Protein AF-L9ZDT1-F1 (afdb_monomer_lite)

Structure (mmCIF, N/CA/C/O backbone):
data_AF-L9ZDT1-F1
#
_entry.id   AF-L9ZDT1-F1
#
loop_
_atom_site.group_PDB
_atom_site.id
_atom_site.type_symbol
_atom_site.label_atom_id
_atom_site.label_alt_id
_atom_site.label_comp_id
_atom_site.label_asym_id
_atom_site.label_entity_id
_atom_site.label_seq_id
_atom_site.pdbx_PDB_ins_code
_atom_site.Cartn_x
_atom_site.Cartn_y
_atom_site.Cartn_z
_atom_site.occupancy
_atom_site.B_iso_or_equiv
_atom_site.auth_seq_id
_atom_site.auth_comp_id
_atom_site.auth_asym_id
_atom_site.auth_atom_id
_atom_site.pdbx_PDB_model_num
ATOM 1 N N . MET A 1 1 ? 17.064 -0.403 -3.494 1.00 72.81 1 MET A N 1
ATOM 2 C CA . MET A 1 1 ? 15.922 -1.237 -3.978 1.00 72.81 1 MET A CA 1
ATOM 3 C C . MET A 1 1 ? 16.302 -1.988 -5.245 1.00 72.81 1 MET A C 1
ATOM 5 O O . MET A 1 1 ? 16.416 -3.200 -5.184 1.00 72.81 1 MET A O 1
ATOM 9 N N . THR A 1 2 ? 16.559 -1.301 -6.360 1.00 88.75 2 THR A N 1
ATOM 10 C CA . THR A 1 2 ? 16.942 -1.925 -7.642 1.00 88.75 2 THR A CA 1
ATOM 11 C C . THR A 1 2 ? 18.236 -2.738 -7.576 1.00 88.75 2 THR A C 1
ATOM 13 O O . THR A 1 2 ? 18.282 -3.833 -8.126 1.00 88.75 2 THR A O 1
ATOM 16 N N . GLU A 1 3 ? 19.233 -2.263 -6.828 1.00 90.44 3 GLU A N 1
ATOM 17 C CA . GLU A 1 3 ? 20.517 -2.957 -6.607 1.00 90.44 3 GLU A CA 1
ATOM 18 C C . GLU A 1 3 ? 20.347 -4.370 -6.000 1.00 90.44 3 GLU A C 1
ATOM 20 O O . GLU A 1 3 ? 21.064 -5.303 -6.342 1.00 90.44 3 GLU A O 1
ATOM 25 N N . HIS A 1 4 ? 19.343 -4.569 -5.135 1.00 91.56 4 HIS A N 1
ATOM 26 C CA . HIS A 1 4 ? 19.116 -5.828 -4.416 1.00 91.56 4 HIS A CA 1
ATOM 27 C C . HIS A 1 4 ? 18.428 -6.880 -5.298 1.00 91.56 4 HIS A C 1
ATOM 29 O O . HIS A 1 4 ? 18.377 -8.053 -4.938 1.00 91.56 4 HIS A O 1
ATOM 35 N N . VAL A 1 5 ? 17.890 -6.459 -6.446 1.00 92.19 5 VAL A N 1
ATOM 36 C CA . VAL A 1 5 ? 17.201 -7.315 -7.421 1.00 92.19 5 VAL A CA 1
ATOM 37 C C . VAL A 1 5 ? 17.908 -7.324 -8.782 1.00 92.19 5 VAL A C 1
ATOM 39 O O . VAL A 1 5 ? 17.351 -7.827 -9.753 1.00 92.19 5 VAL A O 1
ATOM 42 N N . GLY A 1 6 ? 19.127 -6.775 -8.863 1.00 94.31 6 GLY A N 1
ATOM 43 C CA . GLY A 1 6 ? 19.927 -6.737 -10.091 1.00 94.31 6 GLY A CA 1
ATOM 44 C C . GLY A 1 6 ? 19.324 -5.877 -11.207 1.00 94.31 6 GLY A C 1
ATOM 45 O O . GLY A 1 6 ? 19.540 -6.161 -12.381 1.00 94.31 6 GLY A O 1
ATOM 46 N N . LEU A 1 7 ? 18.542 -4.850 -10.854 1.00 93.50 7 LEU A N 1
ATOM 47 C CA . LEU A 1 7 ? 17.893 -3.923 -11.792 1.00 93.50 7 LEU A CA 1
ATOM 48 C C . LEU A 1 7 ? 18.581 -2.549 -11.818 1.00 93.50 7 LEU A C 1
ATOM 50 O O . LEU A 1 7 ? 17.928 -1.511 -11.947 1.00 93.50 7 LEU A O 1
ATOM 54 N N . ASP A 1 8 ? 19.900 -2.519 -11.646 1.00 93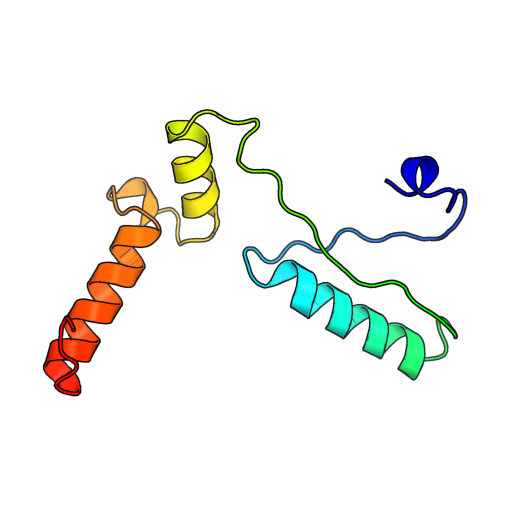.62 8 ASP A N 1
ATOM 55 C CA . ASP A 1 8 ? 20.679 -1.283 -11.673 1.00 93.62 8 ASP A CA 1
ATOM 56 C C . ASP A 1 8 ? 20.464 -0.504 -12.980 1.00 93.62 8 ASP A C 1
ATOM 58 O O . ASP A 1 8 ? 20.448 -1.063 -14.076 1.00 93.62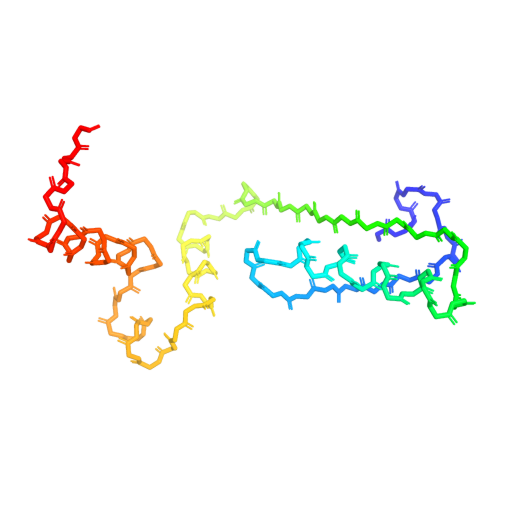 8 ASP A O 1
ATOM 62 N N . GLY A 1 9 ? 20.257 0.809 -12.859 1.00 92.00 9 GLY A N 1
ATOM 63 C CA . GLY A 1 9 ? 19.966 1.689 -13.995 1.00 92.00 9 GLY A CA 1
ATOM 64 C C . GLY A 1 9 ? 18.521 1.647 -14.513 1.00 92.00 9 GLY A C 1
ATOM 65 O O . GLY A 1 9 ? 18.166 2.497 -15.329 1.00 92.00 9 GLY A O 1
ATOM 66 N N . VAL A 1 10 ? 17.663 0.737 -14.030 1.00 94.88 10 VAL A N 1
ATOM 67 C CA . VAL A 1 10 ? 16.233 0.728 -14.382 1.00 94.88 10 VAL A CA 1
ATOM 68 C C . VAL A 1 10 ? 15.495 1.833 -13.608 1.00 94.88 10 VAL A C 1
ATOM 70 O O . VAL A 1 10 ? 15.561 1.863 -12.372 1.00 94.88 10 VAL A O 1
ATOM 73 N N . PRO A 1 11 ? 14.761 2.740 -14.286 1.00 93.69 11 PRO A N 1
ATOM 74 C CA . PRO A 1 11 ? 13.982 3.776 -13.616 1.00 93.69 11 PRO A CA 1
ATOM 75 C C . PRO A 1 11 ? 12.987 3.178 -12.618 1.00 93.69 11 PRO A C 1
ATOM 77 O O . PRO A 1 11 ? 12.251 2.249 -12.939 1.00 93.69 11 PRO A O 1
ATOM 80 N N . THR A 1 12 ? 12.953 3.723 -11.402 1.00 94.75 12 THR A N 1
ATOM 81 C CA . THR A 1 12 ? 12.082 3.241 -10.322 1.00 94.75 12 THR A CA 1
ATOM 82 C C . THR A 1 12 ? 11.373 4.409 -9.657 1.00 94.75 12 THR A C 1
ATOM 84 O O . THR A 1 12 ? 11.971 5.452 -9.398 1.00 94.75 12 THR A O 1
ATOM 87 N N . THR A 1 13 ? 10.092 4.230 -9.346 1.00 95.50 13 THR A N 1
ATOM 88 C CA . THR A 1 13 ? 9.273 5.221 -8.643 1.00 95.50 13 THR A CA 1
ATOM 89 C C . THR A 1 13 ? 8.646 4.579 -7.413 1.00 95.50 13 THR A C 1
ATOM 91 O O . THR A 1 13 ? 8.015 3.529 -7.508 1.00 95.50 13 THR A O 1
ATOM 94 N N . ARG A 1 14 ? 8.816 5.214 -6.247 1.00 96.12 14 ARG A N 1
ATOM 95 C CA . ARG A 1 14 ? 8.104 4.840 -5.020 1.00 96.12 14 ARG A CA 1
ATOM 96 C C . ARG A 1 14 ? 6.717 5.474 -5.048 1.00 96.12 14 ARG A C 1
ATOM 98 O O . ARG A 1 14 ? 6.604 6.687 -5.206 1.00 96.12 14 ARG A O 1
ATOM 105 N N . VAL A 1 15 ? 5.687 4.660 -4.854 1.00 97.06 15 VAL A N 1
ATOM 106 C CA . VAL A 1 15 ? 4.297 5.111 -4.746 1.00 97.06 15 VAL A CA 1
ATOM 107 C C . VAL A 1 15 ? 3.865 4.992 -3.294 1.00 97.06 15 VAL A C 1
ATOM 109 O O . VAL A 1 15 ? 4.022 3.934 -2.697 1.00 97.06 15 VAL A O 1
ATOM 112 N N . GLU A 1 16 ? 3.332 6.077 -2.741 1.00 95.19 16 GLU A N 1
ATOM 113 C CA . GLU A 1 16 ? 2.775 6.123 -1.391 1.00 95.19 16 GLU A CA 1
ATOM 114 C C . GLU A 1 16 ? 1.287 6.451 -1.480 1.00 95.19 16 GLU A C 1
ATOM 116 O O . GLU A 1 16 ? 0.911 7.447 -2.100 1.00 95.19 16 GLU A O 1
ATOM 121 N N . ASN A 1 17 ? 0.452 5.592 -0.899 1.00 95.31 17 ASN A N 1
ATOM 122 C CA . ASN A 1 17 ? -0.987 5.811 -0.759 1.00 95.31 17 ASN A CA 1
ATOM 123 C C . ASN A 1 17 ? -1.562 4.890 0.331 1.00 95.31 17 ASN A C 1
ATOM 125 O O . ASN A 1 17 ? -2.547 4.180 0.099 1.00 95.31 17 ASN A O 1
ATOM 129 N N . ALA A 1 18 ? -0.885 4.831 1.484 1.00 94.31 18 ALA A N 1
ATOM 130 C CA . ALA A 1 18 ? -1.230 3.935 2.583 1.00 94.31 18 ALA A CA 1
ATOM 131 C C . ALA A 1 18 ? -1.434 2.488 2.080 1.00 94.31 18 ALA A C 1
ATOM 133 O O . ALA A 1 18 ? -0.718 2.014 1.194 1.00 94.31 18 ALA A O 1
ATOM 134 N N . C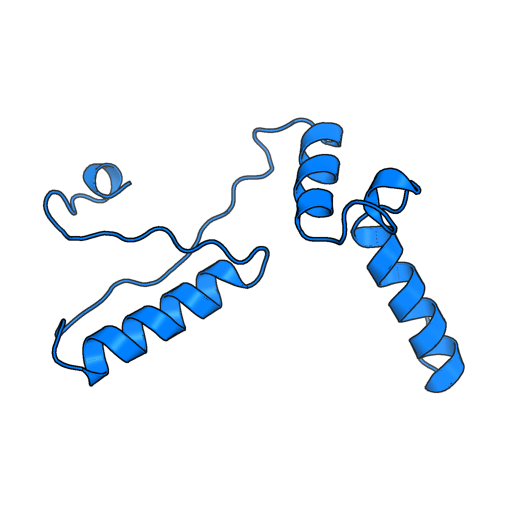YS A 1 19 ? -2.455 1.786 2.578 1.00 94.75 19 CYS A N 1
ATOM 135 C CA . CYS A 1 19 ? -2.759 0.406 2.189 1.00 94.75 19 CYS A CA 1
ATOM 136 C C . CYS A 1 19 ? -3.056 0.220 0.685 1.00 94.75 19 CYS A C 1
ATOM 138 O O . CYS A 1 19 ? -3.027 -0.906 0.194 1.00 94.75 19 CYS A O 1
ATOM 140 N N . ALA A 1 20 ? -3.335 1.297 -0.060 1.00 96.44 20 ALA A N 1
ATOM 141 C CA . ALA A 1 20 ? -3.619 1.253 -1.494 1.00 96.44 20 ALA A CA 1
ATOM 142 C C . ALA A 1 20 ? -2.376 1.467 -2.381 1.00 96.44 20 ALA A C 1
ATOM 144 O O . ALA A 1 20 ? -2.499 1.463 -3.611 1.00 96.44 20 ALA A O 1
ATOM 145 N N . ALA A 1 21 ? -1.186 1.650 -1.795 1.00 97.44 21 ALA A N 1
ATOM 146 C CA . ALA A 1 21 ? 0.043 1.989 -2.515 1.00 97.44 21 ALA A CA 1
ATOM 147 C C . ALA A 1 21 ? 0.359 1.029 -3.680 1.00 97.44 21 ALA A C 1
ATOM 149 O O . ALA A 1 21 ? 0.587 1.478 -4.805 1.00 97.44 21 ALA A O 1
ATOM 150 N N . SER A 1 22 ? 0.303 -0.289 -3.457 1.00 97.50 22 SER A N 1
ATOM 151 C CA . SER A 1 22 ? 0.596 -1.292 -4.496 1.00 97.50 22 SER A CA 1
ATOM 152 C C . SER A 1 22 ? -0.436 -1.288 -5.631 1.00 97.50 22 SER A C 1
ATOM 154 O O . SER A 1 22 ? -0.070 -1.398 -6.801 1.00 97.50 22 SER A O 1
ATOM 156 N N . GLY A 1 23 ? -1.717 -1.070 -5.319 1.00 98.00 23 GLY A N 1
ATOM 157 C CA . GLY A 1 23 ? -2.768 -0.898 -6.324 1.00 98.00 23 GLY A CA 1
ATOM 158 C C . GLY A 1 23 ? -2.532 0.337 -7.200 1.00 98.00 23 GLY A C 1
ATOM 159 O O . GLY A 1 23 ? -2.707 0.292 -8.419 1.00 98.00 23 GLY A O 1
ATOM 160 N N . PHE A 1 24 ? -2.056 1.432 -6.603 1.00 98.25 24 PHE A N 1
ATOM 161 C CA . PHE A 1 24 ? -1.669 2.630 -7.348 1.00 98.25 24 PHE A CA 1
ATOM 162 C C . PHE A 1 24 ? -0.390 2.429 -8.170 1.00 98.25 24 PHE A C 1
ATOM 164 O O . PHE A 1 24 ? -0.315 2.950 -9.283 1.00 98.25 24 PHE A O 1
ATOM 171 N N . ALA A 1 25 ? 0.571 1.632 -7.694 1.00 98.50 25 ALA A N 1
ATOM 172 C CA . ALA A 1 25 ? 1.739 1.243 -8.483 1.00 98.50 25 ALA A CA 1
ATOM 173 C C . ALA A 1 25 ? 1.329 0.456 -9.741 1.00 98.50 25 ALA A C 1
ATOM 175 O O . ALA A 1 25 ? 1.789 0.764 -10.841 1.00 98.50 25 ALA A O 1
ATOM 176 N N . VAL A 1 26 ? 0.390 -0.491 -9.617 1.00 98.44 26 VAL A N 1
ATOM 177 C CA . VAL A 1 26 ? -0.176 -1.210 -10.774 1.00 98.44 26 VAL A CA 1
ATOM 178 C C . VAL A 1 26 ? -0.886 -0.246 -11.723 1.00 98.44 26 VAL A C 1
ATOM 180 O O . VAL A 1 26 ? -0.666 -0.296 -12.933 1.00 98.44 26 VAL A O 1
ATOM 183 N N . ARG A 1 27 ? -1.699 0.679 -11.195 1.00 98.25 27 ARG A N 1
ATOM 184 C CA . ARG A 1 27 ? -2.360 1.712 -12.008 1.00 98.25 27 ARG A CA 1
ATOM 185 C C . ARG A 1 27 ? -1.347 2.536 -12.811 1.00 98.25 27 ARG A C 1
ATOM 187 O O . ARG A 1 27 ? -1.570 2.751 -14.001 1.00 98.25 27 ARG A O 1
ATOM 194 N N . GLN A 1 28 ? -0.251 2.972 -12.192 1.00 98.12 28 GLN A N 1
ATOM 195 C CA . GLN A 1 28 ? 0.807 3.721 -12.875 1.00 98.12 28 GLN A CA 1
ATOM 196 C C . GLN A 1 28 ? 1.535 2.879 -13.930 1.00 98.12 28 GLN A C 1
ATOM 198 O O . GLN A 1 28 ? 1.779 3.373 -15.029 1.00 98.12 28 GLN A O 1
ATOM 203 N N . ALA A 1 29 ? 1.813 1.602 -13.657 1.00 98.44 29 ALA A N 1
ATOM 204 C CA . ALA A 1 29 ? 2.410 0.696 -14.640 1.00 98.44 29 ALA A CA 1
ATOM 205 C C . ALA A 1 29 ? 1.517 0.505 -15.873 1.00 98.44 29 ALA A C 1
ATOM 207 O O . ALA A 1 29 ? 1.991 0.609 -17.003 1.00 98.44 29 ALA A O 1
ATOM 208 N N . VAL A 1 30 ? 0.207 0.323 -15.674 1.00 98.56 30 VAL A N 1
ATOM 209 C CA . VAL A 1 30 ? -0.762 0.262 -16.779 1.00 98.56 30 VAL A CA 1
ATOM 210 C C . VAL A 1 30 ? -0.751 1.558 -17.591 1.00 98.56 30 VAL A C 1
ATOM 212 O O . VAL A 1 30 ? -0.816 1.506 -18.818 1.00 98.56 30 VAL A O 1
ATOM 215 N N . GLN A 1 31 ? -0.667 2.719 -16.934 1.00 98.50 31 GLN A N 1
ATOM 216 C CA . GLN A 1 31 ? -0.579 4.009 -17.624 1.00 98.50 31 GLN A CA 1
ATOM 217 C C . GLN A 1 31 ? 0.708 4.137 -18.446 1.00 98.50 31 GLN A C 1
ATOM 219 O O . GLN A 1 31 ? 0.631 4.567 -19.592 1.00 98.50 31 GLN A O 1
ATOM 224 N N . ALA A 1 32 ? 1.855 3.728 -17.898 1.00 98.31 32 ALA A N 1
ATOM 225 C CA . ALA A 1 32 ? 3.147 3.777 -18.579 1.00 98.31 32 ALA A CA 1
ATOM 226 C C . ALA A 1 32 ? 3.201 2.873 -19.820 1.00 98.31 32 ALA A C 1
ATOM 228 O O . ALA A 1 32 ? 3.714 3.287 -20.858 1.00 98.31 32 ALA A O 1
ATOM 229 N N . VAL A 1 33 ? 2.615 1.673 -19.736 1.00 98.62 33 VAL A N 1
ATOM 230 C CA . VAL A 1 33 ? 2.514 0.771 -20.891 1.00 98.62 33 VAL A CA 1
ATOM 231 C C . VAL A 1 33 ? 1.569 1.334 -21.946 1.00 98.62 33 VAL A C 1
ATOM 233 O O . VAL A 1 33 ? 1.915 1.424 -23.120 1.00 98.62 33 VAL A O 1
ATOM 236 N N . LYS A 1 34 ? 0.378 1.786 -21.540 1.00 98.56 34 LYS A N 1
ATOM 237 C CA . LYS A 1 34 ? -0.613 2.326 -22.482 1.00 98.56 34 LYS A CA 1
ATOM 238 C C . LYS A 1 34 ? -0.174 3.621 -23.164 1.00 98.56 34 LYS A C 1
ATOM 240 O O . LYS A 1 34 ? -0.646 3.891 -24.263 1.00 98.56 34 LYS A O 1
ATOM 245 N N . SER A 1 35 ? 0.681 4.425 -22.533 1.00 98.50 35 SER A N 1
ATOM 246 C CA . SER A 1 35 ? 1.212 5.651 -23.137 1.00 98.50 35 SER A CA 1
ATOM 247 C C . SER A 1 35 ? 2.376 5.406 -24.101 1.00 98.50 35 SER A C 1
ATOM 249 O O . SER A 1 35 ? 2.803 6.349 -24.761 1.00 98.50 35 SER A O 1
ATOM 251 N N . GLY A 1 36 ? 2.900 4.177 -24.179 1.00 98.12 36 GLY A N 1
ATOM 252 C CA . GLY A 1 36 ? 4.119 3.862 -24.928 1.00 98.12 36 GLY A CA 1
ATOM 253 C C . GLY A 1 36 ? 5.403 4.342 -24.242 1.00 98.12 36 GLY A C 1
ATOM 254 O O . GLY A 1 36 ? 6.456 4.359 -24.868 1.00 98.12 36 GLY A O 1
ATOM 255 N N . MET A 1 37 ? 5.333 4.749 -22.968 1.00 97.62 37 MET A N 1
ATOM 256 C CA . MET A 1 37 ? 6.509 5.170 -22.197 1.00 97.62 37 MET A CA 1
ATOM 257 C C . MET A 1 37 ? 7.398 3.982 -21.802 1.00 97.62 37 MET A C 1
ATOM 259 O O . MET A 1 37 ? 8.595 4.160 -21.592 1.00 97.62 37 MET A O 1
ATOM 263 N N . ALA A 1 38 ? 6.822 2.785 -21.689 1.00 97.94 38 ALA A N 1
ATOM 264 C CA . ALA A 1 38 ? 7.546 1.543 -21.446 1.00 97.94 38 ALA A CA 1
ATOM 265 C C . ALA A 1 38 ? 6.799 0.356 -22.065 1.00 97.94 38 ALA A C 1
ATOM 267 O O . ALA A 1 38 ? 5.577 0.306 -21.996 1.00 97.94 38 ALA A O 1
ATOM 268 N N . ASP A 1 39 ? 7.512 -0.635 -22.596 1.00 98.19 39 ASP A N 1
ATOM 269 C CA . ASP A 1 39 ? 6.884 -1.873 -23.087 1.00 98.19 39 ASP A CA 1
ATOM 270 C C . ASP A 1 39 ? 6.582 -2.858 -21.947 1.00 98.19 39 ASP A C 1
ATOM 272 O O . ASP A 1 39 ? 5.614 -3.618 -21.994 1.00 98.19 39 ASP A O 1
ATOM 276 N N . VAL A 1 40 ? 7.414 -2.840 -20.901 1.00 97.69 40 VAL A N 1
ATOM 277 C CA . VAL A 1 40 ? 7.326 -3.726 -19.735 1.00 97.69 40 VAL A CA 1
ATOM 278 C C . VAL A 1 40 ? 7.605 -2.921 -18.472 1.00 97.69 40 VAL A C 1
ATOM 280 O O . VAL A 1 40 ? 8.573 -2.166 -18.407 1.00 97.69 40 VAL A O 1
ATOM 283 N N . VAL A 1 41 ? 6.767 -3.103 -17.450 1.00 98.06 41 VAL A N 1
ATOM 284 C CA . VAL A 1 41 ? 6.917 -2.460 -16.139 1.00 98.06 41 VAL A CA 1
ATOM 285 C C . VAL A 1 41 ? 6.693 -3.494 -15.040 1.00 98.06 41 VAL A C 1
ATOM 287 O O . VAL A 1 41 ? 5.711 -4.235 -15.073 1.00 98.06 41 VAL A O 1
ATOM 290 N N . LEU A 1 42 ? 7.580 -3.518 -14.044 1.00 96.75 42 LEU A N 1
ATOM 291 C CA . LEU A 1 42 ? 7.386 -4.266 -12.804 1.00 96.75 42 LEU A 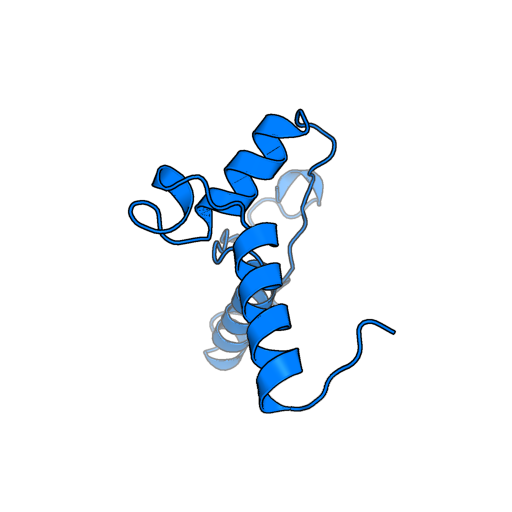CA 1
ATOM 292 C C . LEU A 1 42 ? 6.677 -3.369 -11.782 1.00 96.75 42 LEU A C 1
ATOM 294 O O . LEU A 1 42 ? 7.205 -2.325 -11.407 1.00 96.75 42 LEU A O 1
ATOM 298 N N . ALA A 1 43 ? 5.497 -3.780 -11.317 1.00 97.50 43 ALA A N 1
ATOM 299 C CA . ALA A 1 43 ? 4.754 -3.088 -10.267 1.00 97.50 43 ALA A CA 1
ATOM 300 C C . ALA A 1 43 ? 4.488 -4.019 -9.087 1.00 97.50 43 ALA A C 1
ATOM 302 O O . ALA A 1 43 ? 4.103 -5.173 -9.265 1.00 97.50 43 ALA A O 1
ATOM 303 N N . GLY A 1 44 ? 4.658 -3.495 -7.878 1.00 94.69 44 GLY A N 1
ATOM 304 C CA . GLY A 1 44 ? 4.430 -4.233 -6.648 1.00 94.69 44 GLY A CA 1
ATOM 305 C C . GLY A 1 44 ? 4.649 -3.360 -5.422 1.00 94.69 44 GLY A C 1
ATOM 306 O O . GLY A 1 44 ? 4.959 -2.174 -5.528 1.00 94.69 44 GLY A O 1
ATOM 307 N N . GLY A 1 45 ? 4.478 -3.965 -4.256 1.00 95.31 45 GLY A N 1
ATOM 308 C CA . GLY A 1 45 ? 4.762 -3.356 -2.966 1.00 95.31 45 GLY A CA 1
ATOM 309 C C . GLY A 1 45 ? 5.101 -4.442 -1.957 1.00 95.31 45 GLY A C 1
ATOM 310 O O . GLY A 1 45 ? 4.723 -5.600 -2.134 1.00 95.31 45 GLY A O 1
ATOM 311 N N . PHE A 1 46 ? 5.830 -4.062 -0.920 1.00 94.94 46 PHE A N 1
ATOM 312 C CA . PHE A 1 46 ? 6.139 -4.910 0.220 1.00 94.94 46 PHE A CA 1
ATOM 313 C C . PHE A 1 46 ? 6.001 -4.067 1.483 1.00 94.94 46 PHE A C 1
ATOM 315 O O . PHE A 1 46 ? 6.136 -2.847 1.421 1.00 94.94 46 PHE A O 1
ATOM 322 N N . GLU A 1 47 ? 5.759 -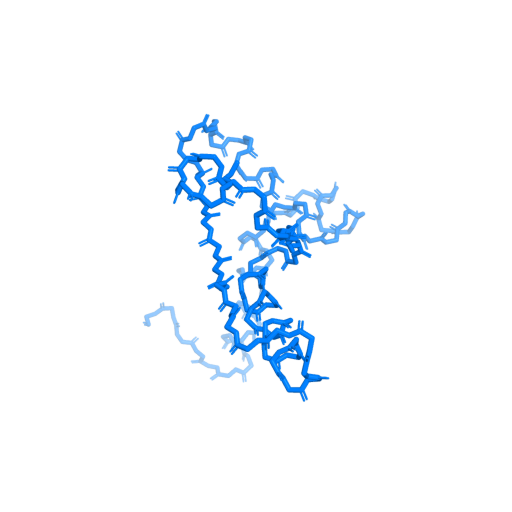4.730 2.605 1.00 93.88 47 GLU A N 1
ATOM 323 C CA . GLU A 1 47 ? 5.653 -4.098 3.913 1.00 93.88 47 GLU A CA 1
ATOM 324 C C . GLU A 1 47 ? 6.415 -4.963 4.918 1.00 93.88 47 GLU A C 1
ATOM 326 O O . GLU A 1 47 ? 6.302 -6.192 4.894 1.00 93.88 47 GLU A O 1
ATOM 331 N N . VAL A 1 48 ? 7.188 -4.333 5.799 1.00 94.25 48 VAL A N 1
ATOM 332 C CA . VAL A 1 48 ? 7.839 -5.000 6.929 1.00 94.25 48 VAL A CA 1
ATOM 333 C C . VAL A 1 48 ? 7.417 -4.247 8.177 1.00 94.25 48 VAL A C 1
ATOM 335 O O . VAL A 1 48 ? 7.796 -3.104 8.368 1.00 94.25 48 VAL A O 1
ATOM 338 N N . MET A 1 49 ? 6.577 -4.879 8.996 1.00 93.56 49 MET A N 1
ATOM 339 C CA . MET A 1 49 ? 6.062 -4.275 10.235 1.00 93.56 49 MET A CA 1
ATOM 340 C C . MET A 1 49 ? 6.723 -4.861 11.486 1.00 93.56 49 MET A C 1
ATOM 342 O O . MET A 1 49 ? 6.545 -4.341 12.585 1.00 93.56 49 MET A O 1
ATOM 346 N N . SER A 1 50 ? 7.431 -5.984 11.333 1.00 94.81 50 SER A N 1
ATOM 347 C CA . SER A 1 50 ? 8.011 -6.774 12.424 1.00 94.81 50 SER A CA 1
ATOM 348 C C . SER A 1 50 ? 9.356 -6.251 12.926 1.00 94.81 50 SER A C 1
ATOM 350 O O . SER A 1 50 ? 9.862 -6.746 13.927 1.00 94.81 50 SER A O 1
ATOM 352 N N . ASP A 1 51 ? 9.959 -5.297 12.223 1.00 95.00 51 ASP A N 1
ATOM 353 C CA . ASP A 1 51 ? 11.202 -4.619 12.601 1.00 95.00 51 ASP A CA 1
ATOM 354 C C . ASP A 1 51 ? 10.964 -3.411 13.529 1.00 95.00 51 ASP A C 1
ATOM 356 O O . ASP A 1 51 ? 11.917 -2.783 13.991 1.00 95.00 51 ASP A O 1
ATOM 360 N N . MET A 1 52 ? 9.701 -3.113 13.853 1.00 93.88 52 MET A N 1
ATOM 361 C CA . MET A 1 52 ? 9.290 -2.014 14.725 1.00 93.88 52 MET A CA 1
ATOM 362 C C . MET A 1 52 ? 8.638 -2.512 16.021 1.00 93.88 52 MET A C 1
ATOM 364 O O . MET A 1 52 ? 8.090 -3.612 16.097 1.00 93.88 52 MET A O 1
ATOM 368 N N . SER A 1 53 ? 8.661 -1.677 17.067 1.00 94.88 53 SER A N 1
ATOM 369 C CA . SER A 1 53 ? 7.885 -1.947 18.281 1.00 94.88 53 SER A CA 1
ATOM 370 C C . SER A 1 53 ? 6.386 -1.824 18.002 1.00 94.88 53 SER A C 1
ATOM 372 O O . SER A 1 53 ? 5.962 -1.013 17.179 1.00 94.88 53 SER A O 1
ATOM 374 N N . SER A 1 54 ? 5.563 -2.568 18.748 1.00 89.56 54 SER A N 1
ATOM 375 C CA . SER A 1 54 ? 4.110 -2.568 18.526 1.00 89.56 54 SER A CA 1
ATOM 376 C C . SER A 1 54 ? 3.466 -1.180 18.644 1.00 89.56 54 SER A C 1
ATOM 378 O O . SER A 1 54 ? 2.485 -0.900 17.956 1.00 89.56 54 SER A O 1
ATOM 380 N N . ASP A 1 55 ? 4.024 -0.297 19.476 1.00 88.88 55 ASP A N 1
ATOM 381 C CA . ASP A 1 55 ? 3.519 1.067 19.645 1.00 88.88 55 ASP A CA 1
ATOM 382 C C . ASP A 1 55 ? 3.873 1.945 18.447 1.00 88.88 55 ASP A C 1
ATOM 384 O O . ASP A 1 55 ? 3.024 2.690 17.958 1.00 88.88 55 ASP A O 1
ATOM 388 N N . ALA A 1 56 ? 5.090 1.805 17.916 1.00 90.38 56 ALA A N 1
ATOM 389 C CA . ALA A 1 56 ? 5.498 2.514 16.713 1.00 90.38 56 ALA A CA 1
ATOM 390 C C . ALA A 1 56 ? 4.685 2.042 15.496 1.00 90.38 56 ALA A C 1
ATOM 392 O O . ALA A 1 56 ? 4.203 2.869 14.725 1.00 90.38 56 ALA A O 1
ATOM 393 N N . THR A 1 57 ? 4.441 0.736 15.362 1.00 90.69 57 THR A N 1
ATOM 394 C CA . THR A 1 57 ? 3.589 0.183 14.300 1.00 90.69 57 THR A CA 1
ATOM 395 C C . THR A 1 57 ? 2.164 0.741 14.367 1.00 90.69 57 THR A C 1
ATOM 397 O O . THR A 1 57 ? 1.644 1.225 13.364 1.00 90.69 57 THR A O 1
ATOM 400 N N . LYS A 1 58 ? 1.528 0.735 15.549 1.00 86.06 58 LYS A N 1
ATOM 401 C CA . LYS A 1 58 ? 0.179 1.309 15.738 1.00 86.06 58 LYS A CA 1
ATOM 402 C C . LYS A 1 58 ? 0.143 2.799 15.408 1.00 86.06 58 LYS A C 1
ATOM 404 O O . LYS A 1 58 ? -0.810 3.259 14.782 1.00 86.06 58 LYS A O 1
ATOM 409 N N . TYR A 1 59 ? 1.175 3.535 15.821 1.00 86.50 59 TYR A N 1
ATOM 410 C CA . TYR A 1 59 ? 1.317 4.954 15.521 1.00 86.50 59 TYR A CA 1
ATOM 411 C C . TYR A 1 59 ? 1.355 5.203 14.009 1.00 86.50 59 TYR A C 1
ATOM 413 O O . TYR A 1 59 ? 0.581 6.021 13.517 1.00 86.50 59 TYR A O 1
ATOM 421 N N . TRP A 1 60 ? 2.201 4.475 13.271 1.00 88.94 60 TRP A N 1
ATOM 422 C CA . TRP A 1 60 ? 2.352 4.647 11.823 1.00 88.94 60 TRP A CA 1
ATOM 423 C C . TRP A 1 60 ? 1.104 4.265 11.039 1.00 88.94 60 TRP A C 1
ATOM 425 O O . TRP A 1 60 ? 0.737 4.984 10.114 1.00 88.94 60 TRP A O 1
ATOM 435 N N . LEU A 1 61 ? 0.394 3.212 11.447 1.00 89.94 61 LEU A N 1
ATOM 436 C CA . LEU A 1 61 ? -0.907 2.891 10.854 1.00 89.94 61 LEU A CA 1
ATOM 437 C C . LEU A 1 61 ? -1.898 4.053 11.016 1.00 89.94 61 LEU A C 1
ATOM 439 O O . LEU A 1 61 ? -2.611 4.393 10.075 1.00 89.94 61 LEU A O 1
ATOM 443 N N . GLY A 1 62 ? -1.897 4.714 12.177 1.00 86.94 62 GLY A N 1
ATOM 444 C CA . GLY A 1 62 ? -2.737 5.884 12.438 1.00 86.94 62 GLY A CA 1
ATOM 445 C C . GLY A 1 62 ? -2.392 7.122 11.602 1.00 86.94 62 GLY A C 1
ATOM 446 O O . GLY A 1 62 ? -3.251 7.980 11.436 1.00 86.94 62 GLY A O 1
ATOM 447 N N . VAL A 1 63 ? -1.182 7.225 11.036 1.00 87.12 63 VAL A N 1
ATOM 448 C CA . VAL A 1 63 ? -0.793 8.350 10.156 1.00 87.12 63 VAL A CA 1
ATOM 449 C C . VAL A 1 63 ? -1.580 8.349 8.840 1.00 87.12 63 VAL A C 1
ATOM 451 O O . VAL A 1 63 ? -1.688 9.385 8.194 1.00 87.12 63 VAL A O 1
ATOM 454 N N . SER A 1 64 ? -2.155 7.208 8.451 1.00 86.69 64 SER A N 1
ATOM 455 C CA . SER A 1 64 ? -3.013 7.121 7.264 1.00 86.69 64 SER A CA 1
ATOM 456 C C . SER A 1 64 ? -4.417 7.712 7.457 1.00 86.69 64 SER A C 1
ATOM 458 O O . SER A 1 64 ? -5.115 7.929 6.468 1.00 86.69 64 SER A O 1
ATOM 460 N N . GLY A 1 65 ? -4.824 7.961 8.706 1.00 86.50 65 GLY A N 1
ATOM 461 C CA . GLY A 1 65 ? -6.087 8.607 9.057 1.00 86.50 65 GLY A CA 1
ATOM 462 C C . GLY A 1 65 ? -5.967 10.125 9.187 1.00 86.50 65 GLY A C 1
ATOM 463 O O . GLY A 1 65 ? -4.917 10.726 8.941 1.00 86.50 65 GLY A O 1
ATOM 464 N N . GLU A 1 66 ? -7.057 10.758 9.600 1.00 89.81 66 GLU A N 1
ATOM 465 C CA . GLU A 1 66 ? -7.084 12.199 9.834 1.00 89.81 66 GLU A CA 1
ATOM 466 C C . GLU A 1 66 ? -6.376 12.535 11.164 1.00 89.81 66 GLU A C 1
ATOM 468 O O . GLU A 1 66 ? -6.486 11.834 12.174 1.00 89.81 66 GLU A O 1
ATOM 473 N N . THR A 1 67 ? -5.559 13.590 11.174 1.00 88.56 67 THR A N 1
ATOM 474 C CA . THR A 1 67 ? -4.695 13.859 12.326 1.00 88.56 67 THR A CA 1
ATOM 475 C C . THR A 1 67 ? -5.442 14.522 13.477 1.00 88.56 67 THR A C 1
ATOM 477 O O . THR A 1 67 ? -5.251 14.107 14.618 1.00 88.56 67 THR A O 1
ATOM 480 N N . GLU A 1 68 ? -6.240 15.553 13.224 1.00 90.38 68 GLU A N 1
ATOM 481 C CA . GLU A 1 68 ? -6.808 16.404 14.275 1.00 90.38 68 GLU A CA 1
ATOM 482 C C . GLU A 1 68 ? -7.951 15.730 15.047 1.00 90.38 68 GLU A C 1
ATOM 484 O O . GLU A 1 68 ? -8.021 15.813 16.273 1.00 90.38 68 GLU A O 1
ATOM 489 N N . TRP A 1 69 ? -8.817 15.021 14.339 1.00 87.38 69 TRP A N 1
ATOM 490 C CA . TRP A 1 69 ? -10.103 14.523 14.810 1.00 87.38 69 TRP A CA 1
ATOM 491 C C . TRP A 1 69 ? -10.115 13.016 15.038 1.00 87.38 69 TRP A C 1
ATOM 493 O O . TRP A 1 69 ? -10.890 12.549 15.872 1.00 87.38 69 TRP A O 1
ATOM 503 N N . GLU A 1 70 ? -9.237 12.252 14.384 1.00 89.88 70 GLU A N 1
ATOM 504 C CA . GLU A 1 70 ? -9.071 10.819 14.668 1.00 89.88 70 GLU A CA 1
ATOM 505 C C . GLU A 1 70 ? -7.848 10.583 15.557 1.00 89.88 70 GLU A C 1
ATOM 507 O O . GLU A 1 70 ? -7.966 10.110 16.688 1.00 89.88 70 GLU A O 1
ATOM 512 N N . ARG A 1 71 ? -6.653 10.948 15.086 1.00 85.25 71 ARG A N 1
ATOM 513 C CA . ARG A 1 71 ? -5.414 10.567 15.773 1.00 85.25 71 ARG A CA 1
ATOM 514 C C . ARG A 1 71 ? -5.198 11.319 17.085 1.00 85.25 71 ARG A C 1
ATOM 516 O O . ARG A 1 71 ? -4.911 10.700 18.109 1.00 85.25 71 ARG A O 1
ATOM 523 N N . LEU A 1 72 ? -5.318 12.648 17.072 1.00 87.19 72 LEU A N 1
ATOM 524 C CA . LEU A 1 72 ? -5.095 13.484 18.258 1.00 87.19 72 LEU A CA 1
ATOM 525 C C . LEU A 1 72 ? -6.228 13.374 19.286 1.00 87.19 72 LEU A C 1
ATOM 527 O O . LEU A 1 72 ? -5.995 13.636 20.464 1.00 87.19 72 LEU A O 1
ATOM 531 N N . SER A 1 73 ? -7.416 12.915 18.879 1.00 87.88 73 SER A N 1
ATOM 532 C CA . SER A 1 73 ? -8.516 12.593 19.798 1.00 87.88 73 SER A CA 1
ATOM 533 C C . SER A 1 73 ? -8.327 11.254 20.529 1.00 87.88 73 SER A C 1
ATOM 535 O O . SER A 1 73 ? -9.079 10.944 21.452 1.00 87.88 73 SER A O 1
ATOM 537 N N . GLY A 1 74 ? -7.301 10.478 20.157 1.00 86.06 74 GLY A N 1
ATOM 538 C CA . GLY A 1 74 ? -6.968 9.189 20.763 1.00 86.06 74 GLY A CA 1
ATOM 539 C C . GLY A 1 74 ? -7.558 7.978 20.037 1.00 86.06 74 GLY A C 1
ATOM 540 O O . GLY A 1 74 ? -7.442 6.858 20.539 1.00 86.06 74 GLY A O 1
ATOM 541 N N . THR A 1 75 ? -8.166 8.166 18.862 1.00 89.31 75 THR A N 1
ATOM 542 C CA . THR A 1 75 ? -8.708 7.062 18.063 1.00 89.31 75 THR A CA 1
ATOM 543 C C . THR A 1 75 ? -7.574 6.325 17.349 1.00 89.31 75 THR A C 1
ATOM 545 O O . THR A 1 75 ? -6.725 6.923 16.688 1.00 89.31 75 THR A O 1
ATOM 548 N N . THR A 1 76 ? -7.540 4.998 17.479 1.00 89.38 76 THR A N 1
ATOM 549 C CA . THR A 1 76 ? -6.601 4.152 16.730 1.00 89.38 76 THR A CA 1
ATOM 550 C C . THR A 1 76 ? -7.158 3.828 15.346 1.00 89.38 76 THR A C 1
ATOM 552 O O . THR A 1 76 ? -8.370 3.828 15.144 1.00 89.38 76 THR A O 1
ATOM 555 N N . PHE A 1 77 ? -6.289 3.441 14.407 1.00 91.00 77 PHE A N 1
ATOM 556 C CA . PHE A 1 77 ? -6.719 3.003 13.074 1.00 91.00 77 PHE A CA 1
ATOM 557 C C . PHE A 1 77 ? -7.764 1.872 13.136 1.00 91.00 77 PHE A C 1
ATOM 559 O O . PHE A 1 77 ? -8.792 1.927 12.472 1.00 91.00 77 PHE A O 1
ATOM 566 N N . SER A 1 78 ? -7.560 0.874 14.004 1.00 91.56 78 SER A N 1
ATOM 567 C CA . SER A 1 78 ? -8.550 -0.188 14.235 1.00 91.56 78 SER A CA 1
ATOM 568 C C . SER A 1 78 ? -9.826 0.308 14.925 1.00 91.56 78 SER A C 1
ATOM 570 O O . SER A 1 78 ? -10.895 -0.248 14.685 1.00 91.56 78 SER A O 1
ATOM 572 N N . GLY A 1 79 ? -9.732 1.349 15.756 1.00 92.00 79 GLY A N 1
ATOM 573 C CA . GLY A 1 79 ? -10.873 1.996 16.401 1.00 92.00 79 GLY A CA 1
ATOM 574 C C . GLY A 1 79 ? -11.835 2.616 15.390 1.00 92.00 79 GLY A C 1
ATOM 575 O O . GLY A 1 79 ? -13.040 2.400 15.505 1.00 92.00 79 GLY A O 1
ATOM 576 N N . VAL A 1 80 ? -11.310 3.275 14.350 1.00 92.12 80 VAL A N 1
ATOM 577 C CA . VAL A 1 80 ? -12.125 3.818 13.246 1.00 92.12 80 VAL A CA 1
ATOM 578 C C . VAL A 1 80 ? -12.917 2.698 12.562 1.00 92.12 80 VAL A C 1
ATOM 580 O O . VAL A 1 80 ? -14.139 2.777 12.435 1.00 92.12 80 VAL A O 1
ATOM 583 N N . TYR A 1 81 ? -12.258 1.590 12.206 1.00 93.56 81 TYR A N 1
ATOM 584 C CA . TYR A 1 81 ? -12.944 0.436 11.608 1.00 93.56 81 TYR A CA 1
ATOM 585 C C . TYR A 1 81 ? -13.964 -0.216 12.553 1.00 93.56 81 TYR A C 1
ATOM 587 O O . TYR A 1 81 ? -15.012 -0.671 12.097 1.00 93.56 81 TYR A O 1
ATOM 595 N N . ALA A 1 82 ? -13.709 -0.241 13.862 1.00 95.12 82 ALA A 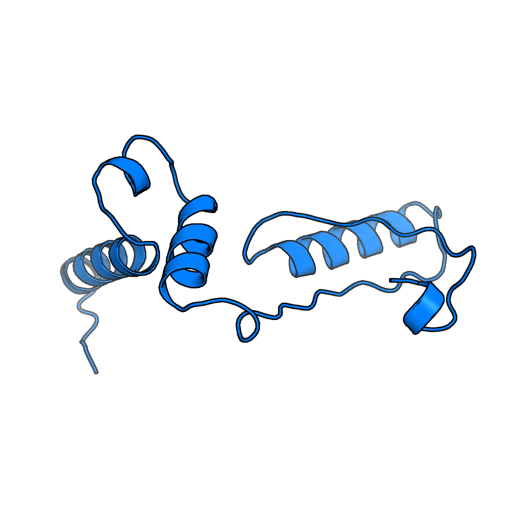N 1
ATOM 596 C CA . ALA A 1 82 ? -14.664 -0.756 14.843 1.00 95.12 82 ALA A CA 1
ATOM 597 C C . ALA A 1 82 ? -15.927 0.121 14.947 1.00 95.12 82 ALA A C 1
ATOM 599 O O . ALA A 1 82 ? -17.035 -0.403 15.091 1.00 95.12 82 ALA A O 1
ATOM 600 N N . GLN A 1 83 ? -15.785 1.444 14.824 1.00 94.38 83 GLN A N 1
ATOM 601 C CA . GLN A 1 83 ? -16.922 2.365 14.750 1.00 94.38 83 GLN A CA 1
ATOM 602 C C . GLN A 1 83 ? -17.726 2.139 13.464 1.00 94.38 83 GLN A C 1
ATOM 604 O O . GLN A 1 83 ? -18.950 2.023 13.526 1.00 94.38 83 GLN A O 1
ATOM 609 N N . MET A 1 84 ? -17.049 1.983 12.319 1.00 95.94 84 MET A N 1
ATOM 610 C CA . MET A 1 84 ? -17.704 1.639 11.050 1.00 95.94 84 MET A CA 1
ATOM 611 C C . MET A 1 84 ? -18.472 0.316 11.146 1.00 95.94 84 MET A C 1
ATOM 613 O O . MET A 1 84 ? -19.620 0.241 10.713 1.00 95.94 84 MET A O 1
ATOM 617 N N . ALA A 1 85 ? -17.866 -0.711 11.749 1.00 97.31 85 ALA A N 1
ATOM 618 C CA . ALA A 1 85 ? -18.512 -2.000 11.967 1.00 97.31 85 ALA A CA 1
ATOM 619 C C . ALA A 1 85 ? -19.754 -1.857 12.857 1.00 97.31 85 ALA A C 1
ATOM 621 O O . ALA A 1 85 ? -20.811 -2.350 12.485 1.00 97.31 85 ALA A O 1
ATOM 622 N N . SER A 1 86 ? -19.665 -1.118 13.968 1.00 97.38 86 SER A N 1
ATOM 623 C CA . SER A 1 86 ? -20.807 -0.866 14.865 1.00 97.38 86 SER A CA 1
ATOM 624 C C . SER A 1 86 ? -21.999 -0.252 14.122 1.00 97.38 86 SER A C 1
ATOM 626 O O . SER A 1 86 ? -23.120 -0.742 14.244 1.00 97.38 86 SER A O 1
ATOM 628 N N . VAL A 1 87 ? -21.749 0.765 13.289 1.00 97.94 87 VAL A N 1
ATOM 629 C CA . VAL A 1 87 ? -22.791 1.403 12.466 1.00 97.94 87 VAL A CA 1
ATOM 630 C C . VAL A 1 87 ? -23.349 0.433 11.425 1.00 97.94 87 VAL A C 1
ATOM 632 O O . VAL A 1 87 ? -24.557 0.377 11.209 1.00 97.94 87 VAL A O 1
ATOM 635 N N . HIS A 1 88 ? -22.492 -0.367 10.790 1.00 98.31 88 HIS A N 1
ATOM 636 C CA . HIS A 1 88 ? -22.934 -1.358 9.813 1.00 98.31 88 HIS A CA 1
ATOM 637 C C . HIS A 1 88 ? -23.815 -2.447 10.451 1.00 98.31 88 HIS A C 1
ATOM 639 O O . HIS A 1 88 ? -24.817 -2.851 9.863 1.00 98.31 88 HIS A O 1
ATOM 645 N N . MET A 1 89 ? -23.485 -2.899 11.666 1.00 98.12 89 MET A N 1
ATOM 646 C CA . MET A 1 89 ? -24.304 -3.849 12.427 1.00 98.12 89 MET A CA 1
ATOM 647 C C . MET A 1 89 ? -25.681 -3.259 12.760 1.00 98.12 89 MET A C 1
ATOM 649 O O . MET A 1 89 ? -26.687 -3.941 12.582 1.00 98.12 89 MET A O 1
ATOM 653 N N . GLU A 1 90 ? -25.741 -1.991 13.178 1.00 98.00 90 GLU A N 1
ATOM 654 C CA . GLU A 1 90 ? -27.000 -1.291 13.467 1.00 98.00 90 GLU A CA 1
ATOM 655 C C . GLU A 1 90 ? -27.877 -1.126 12.214 1.00 98.00 90 GLU A C 1
ATOM 657 O O . GLU A 1 90 ? -29.077 -1.393 12.256 1.00 98.00 90 GLU A O 1
ATOM 662 N N . GLN A 1 91 ? -27.286 -0.712 11.089 1.00 98.31 91 GLN A N 1
ATOM 663 C CA . GLN A 1 91 ? -28.032 -0.372 9.872 1.00 98.31 91 GLN A CA 1
ATOM 664 C C . GLN A 1 91 ? -28.415 -1.585 9.018 1.00 98.31 91 GLN A C 1
ATOM 666 O O . GLN A 1 91 ? -29.465 -1.574 8.376 1.00 98.31 91 GLN A O 1
ATOM 671 N N . TYR A 1 92 ? -27.567 -2.615 8.987 1.00 97.88 92 TYR A N 1
ATOM 672 C CA . TYR A 1 92 ? -27.704 -3.743 8.060 1.00 97.88 92 TYR A CA 1
ATOM 673 C C . TYR A 1 92 ? -27.844 -5.098 8.761 1.00 97.88 92 TYR A C 1
ATOM 675 O O . TYR A 1 92 ? -27.951 -6.122 8.089 1.00 97.88 92 TYR A O 1
ATOM 683 N N . GLY A 1 93 ? -27.855 -5.133 10.098 1.00 96.62 93 GLY A N 1
ATOM 684 C CA . GLY A 1 93 ? -28.066 -6.360 10.868 1.00 96.62 93 GLY A CA 1
ATOM 685 C C . GLY A 1 93 ? -26.912 -7.362 10.789 1.00 96.62 93 GLY A C 1
ATOM 686 O O . GLY A 1 93 ? -27.118 -8.544 11.057 1.00 96.62 93 GLY A O 1
ATOM 687 N N . THR A 1 94 ? -25.706 -6.926 10.404 1.00 97.31 94 THR A N 1
ATOM 688 C CA . THR A 1 94 ? -24.509 -7.779 10.458 1.00 97.31 94 THR A CA 1
ATOM 689 C C . THR A 1 94 ? -24.267 -8.253 11.882 1.00 97.31 94 THR A C 1
ATOM 691 O O . THR A 1 94 ? -24.342 -7.471 12.830 1.00 97.31 94 THR A O 1
ATOM 694 N N . THR A 1 95 ? -23.991 -9.543 12.029 1.00 95.75 95 THR A N 1
ATOM 695 C CA . THR A 1 95 ? -23.661 -10.165 13.307 1.00 95.75 95 THR A CA 1
ATOM 696 C C . THR A 1 95 ? -22.164 -10.100 13.564 1.00 95.75 95 THR A C 1
ATOM 698 O O . THR A 1 95 ? -21.372 -9.732 12.701 1.00 95.75 95 THR A O 1
ATOM 701 N N . ARG A 1 96 ? -21.773 -10.384 14.803 1.00 93.94 96 ARG A N 1
ATOM 702 C CA . ARG A 1 96 ? -20.359 -10.447 15.181 1.00 93.94 96 ARG A CA 1
ATOM 703 C C . ARG A 1 96 ? -19.694 -11.699 14.597 1.00 93.94 96 ARG A C 1
ATOM 705 O O . ARG A 1 96 ? -18.506 -11.664 14.293 1.00 93.94 96 ARG A O 1
ATOM 712 N N . GLU A 1 97 ? -20.454 -12.789 14.542 1.00 92.75 97 GLU A N 1
ATOM 713 C CA . GLU A 1 97 ? -20.167 -14.031 13.821 1.00 92.75 97 GLU A CA 1
ATOM 714 C C . GLU A 1 97 ? -20.264 -13.817 12.309 1.00 92.75 97 GLU A C 1
ATOM 716 O O . GLU A 1 97 ? -19.375 -14.338 11.601 1.00 92.75 97 GLU A O 1
#

Radius of gyration: 18.84 Å; chains: 1; bounding box: 49×30×46 Å

InterPro domains:
  IPR016039 Thiolase-like [G3DSA:3.40.47.10] (1-97)
  IPR016039 Thiolase-like [SSF53901] (4-97)
  IPR020616 Thiolase, N-terminal [PF00108] (5-61)

pLDDT: mean 93.74, std 4.45, range [72.81, 98.62]

Sequence (97 aa):
MTEHVGLDGVPTTRVENACAASGFAVRQAVQAVKSGMADVVLAGGFEVMSDMSSDATKYWLGVSGETEWERLSGTTFSGVYAQMASVHMEQYGTTRE

Foldseek 3Di:
DCVVVVNPPPDDDQADQQPCRQVVQVVVQVVCCVVVVDVDDDTGDDDDLPVDDPVVSQLVSCVNDDPPPAPVVPHTNVNVVVVVVVVCCVPPVDDPD

Organism: NCBI:txid1230459

Secondary structure (DSSP, 8-state):
-GGGGT-TT--------GGGHHHHHHHHHHHHHHTTS-S----------TTS-HHHHHHHHHTTS-IIIIITTT--HHHHHHHHHHHHHHHH-----